Protein AF-A0A0S7WEJ1-F1 (afdb_monomer_lite)

Sequence (87 aa):
VPVGISVDSVPCKRAWAKELRIESMRLLSDFWPHGGVAALFGILRDKDGFSERANIVVGEDGIIIFFKRYDIPELPDVSEIIGFLKK

Foldseek 3Di:
DDAAEKLDDPVVVCVVCVVVVNNVHHYDHCNPVQCPVLVVVVQQPVVVSMGFDWDWDADPVRHTPDIDGDHPVDDDDPVVVVVVVVD

Secondary structure (DSSP, 8-state):
---EEESS-HHHHHHHHHHTT-TTS-EEE-TTTTTHHHHHTT-EETTTTEEPEEEEEE-TTS-EEEEEEE-TTSPP-HHHHHHHHT-

InterPro domains:
  IPR000866 Alkyl hydroperoxide reductase subunit C/ Thiol specific antioxidant [PF00578] (3-65)
  IPR036249 Thioredoxin-like superfamily [SSF52833] (3-86)

pLDDT: mean 96.02, std 3.26, range [70.75, 98.31]

Structure (mmCIF, N/CA/C/O backbone):
data_AF-A0A0S7WEJ1-F1
#
_entry.id   AF-A0A0S7WEJ1-F1
#
loop_
_atom_site.group_PDB
_atom_site.id
_atom_site.type_symbol
_atom_site.label_atom_id
_atom_site.label_alt_id
_atom_site.label_comp_id
_atom_site.label_asym_id
_atom_site.label_entity_id
_atom_site.label_seq_id
_atom_site.pdbx_PDB_ins_code
_atom_site.Cartn_x
_atom_site.Cartn_y
_atom_site.Cartn_z
_atom_site.occupancy
_atom_site.B_iso_or_equiv
_atom_site.auth_seq_id
_atom_site.auth_comp_id
_atom_site.auth_asym_id
_atom_site.auth_atom_id
_atom_site.pdbx_PDB_model_num
ATOM 1 N N . VAL A 1 1 ? -3.412 -6.054 11.896 1.00 87.25 1 VAL A N 1
ATOM 2 C CA . VAL A 1 1 ? -1.962 -5.917 11.585 1.00 87.25 1 VAL A CA 1
ATOM 3 C C . VAL A 1 1 ? -1.800 -5.045 10.345 1.00 87.25 1 VAL A C 1
ATOM 5 O O . VAL A 1 1 ? -2.454 -5.370 9.361 1.00 87.25 1 VAL A O 1
ATOM 8 N N . PRO A 1 2 ? -0.971 -3.985 10.350 1.00 92.75 2 PRO A N 1
ATOM 9 C CA . PRO A 1 2 ? -0.780 -3.138 9.172 1.00 92.75 2 PRO A CA 1
ATOM 10 C C . PRO A 1 2 ? 0.179 -3.777 8.152 1.00 92.75 2 PRO A C 1
ATOM 12 O O . PRO A 1 2 ? 1.097 -4.518 8.517 1.00 92.75 2 PRO A O 1
ATOM 15 N N . VAL A 1 3 ? -0.043 -3.497 6.867 1.00 96.19 3 VAL A N 1
ATOM 16 C CA . VAL A 1 3 ? 0.826 -3.887 5.744 1.00 96.19 3 VAL A CA 1
ATOM 17 C C . VAL A 1 3 ? 0.857 -2.757 4.717 1.00 96.19 3 VAL A C 1
ATOM 19 O O . VAL A 1 3 ? -0.126 -2.037 4.575 1.00 96.19 3 VAL A O 1
ATOM 22 N N . GLY A 1 4 ? 1.973 -2.600 4.005 1.00 96.69 4 GLY A N 1
ATOM 23 C CA . GLY A 1 4 ? 2.064 -1.717 2.840 1.00 96.69 4 GLY A CA 1
ATOM 24 C C . GLY A 1 4 ? 2.038 -2.538 1.557 1.00 96.69 4 GLY A C 1
ATOM 25 O O . GLY A 1 4 ? 2.701 -3.569 1.484 1.00 96.69 4 GLY A O 1
ATOM 26 N N . ILE A 1 5 ? 1.313 -2.097 0.533 1.00 97.69 5 ILE A N 1
ATOM 27 C CA . ILE A 1 5 ? 1.250 -2.765 -0.773 1.00 97.69 5 ILE A CA 1
ATOM 28 C C . ILE A 1 5 ? 1.544 -1.756 -1.885 1.00 97.69 5 ILE A C 1
ATOM 30 O O . ILE A 1 5 ? 1.178 -0.591 -1.785 1.00 97.69 5 ILE A O 1
ATOM 34 N N . SER A 1 6 ? 2.278 -2.190 -2.906 1.00 97.94 6 SER A N 1
ATOM 35 C CA . SER A 1 6 ? 2.515 -1.420 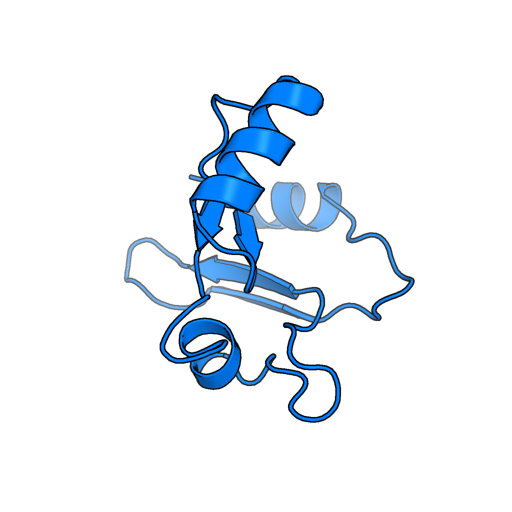-4.133 1.00 97.94 6 SER A CA 1
ATOM 36 C C . SER A 1 6 ? 2.915 -2.377 -5.251 1.00 97.94 6 SER A C 1
ATOM 38 O O . SER A 1 6 ? 3.290 -3.525 -4.984 1.00 97.94 6 SER A O 1
ATOM 40 N N . VAL A 1 7 ? 2.887 -1.876 -6.482 1.00 98.06 7 VAL A N 1
ATOM 41 C CA . VAL A 1 7 ? 3.299 -2.608 -7.686 1.00 98.06 7 VAL A CA 1
ATOM 42 C C . VAL A 1 7 ? 4.807 -2.861 -7.761 1.00 98.06 7 VAL A C 1
ATOM 44 O O . VAL A 1 7 ? 5.253 -3.558 -8.662 1.00 98.06 7 VAL A O 1
ATOM 47 N N . ASP A 1 8 ? 5.616 -2.336 -6.834 1.00 98.12 8 ASP A N 1
ATOM 48 C CA . ASP A 1 8 ? 7.064 -2.552 -6.858 1.00 98.12 8 ASP A CA 1
ATOM 49 C C . ASP A 1 8 ? 7.421 -4.014 -6.591 1.00 98.12 8 ASP A C 1
ATOM 51 O O . ASP A 1 8 ? 6.817 -4.695 -5.752 1.00 98.12 8 ASP A O 1
ATOM 55 N N . SER A 1 9 ? 8.472 -4.482 -7.259 1.00 98.12 9 SER A N 1
ATOM 56 C CA . SER A 1 9 ? 9.003 -5.829 -7.068 1.00 98.12 9 SER A CA 1
ATOM 57 C C . SER A 1 9 ? 9.563 -6.041 -5.650 1.00 98.12 9 SER A C 1
ATOM 59 O O . SER A 1 9 ? 9.987 -5.106 -4.962 1.00 98.12 9 SER A O 1
ATOM 61 N N . VAL A 1 10 ? 9.621 -7.302 -5.217 1.00 98.06 10 VAL A N 1
ATOM 62 C CA . VAL A 1 10 ? 10.226 -7.706 -3.934 1.00 98.06 10 VAL A CA 1
ATOM 63 C C . VAL A 1 10 ? 11.643 -7.138 -3.714 1.00 98.06 10 VAL A C 1
ATOM 65 O O . VAL A 1 10 ? 11.881 -6.589 -2.634 1.00 98.06 10 VAL A O 1
ATOM 68 N N . PRO A 1 11 ? 12.601 -7.212 -4.667 1.00 98.06 11 PRO A N 1
ATOM 69 C CA . PRO A 1 11 ? 13.928 -6.637 -4.450 1.00 98.06 11 PRO A CA 1
ATOM 70 C C . PRO A 1 11 ? 13.905 -5.112 -4.271 1.00 98.06 11 PRO A C 1
ATOM 72 O O . PRO A 1 11 ? 14.630 -4.623 -3.404 1.00 98.06 11 PRO A O 1
ATOM 75 N N . CYS A 1 12 ? 13.052 -4.378 -5.000 1.00 97.88 12 CYS A N 1
ATOM 76 C CA . CYS A 1 12 ? 12.880 -2.930 -4.817 1.00 97.88 12 CYS A CA 1
ATOM 77 C C . CYS A 1 12 ? 12.382 -2.606 -3.405 1.00 97.88 12 CYS A C 1
ATOM 79 O O . CYS A 1 12 ? 12.980 -1.788 -2.710 1.00 97.88 12 CYS A O 1
ATOM 81 N N . LYS A 1 13 ? 11.343 -3.310 -2.937 1.00 97.50 13 LYS A N 1
ATOM 82 C CA . LYS A 1 13 ? 10.798 -3.128 -1.582 1.00 97.50 13 LYS A CA 1
ATOM 83 C C . LYS A 1 13 ? 11.821 -3.437 -0.499 1.00 97.50 13 LYS A C 1
ATOM 85 O O . LYS A 1 13 ? 11.909 -2.704 0.478 1.00 97.50 13 LYS A O 1
ATOM 90 N N . ARG A 1 14 ? 12.623 -4.491 -0.678 1.00 97.56 14 ARG A N 1
ATOM 91 C CA . ARG A 1 14 ? 13.691 -4.846 0.265 1.00 97.56 14 ARG A CA 1
ATOM 92 C C . ARG A 1 14 ? 14.775 -3.770 0.331 1.00 97.56 14 ARG A C 1
ATOM 94 O O . ARG A 1 14 ? 15.224 -3.440 1.424 1.00 97.56 14 ARG A O 1
ATOM 101 N N . ALA A 1 15 ? 15.194 -3.232 -0.815 1.00 98.19 15 ALA A N 1
ATOM 102 C CA . ALA A 1 15 ? 16.160 -2.137 -0.859 1.00 98.19 15 ALA A CA 1
ATOM 103 C C . ALA A 1 15 ? 15.599 -0.871 -0.189 1.00 98.19 15 ALA A C 1
ATOM 105 O O . ALA A 1 15 ? 16.266 -0.280 0.655 1.00 98.19 15 ALA A O 1
ATOM 106 N N . TRP A 1 16 ? 14.347 -0.520 -0.495 1.00 98.00 16 TRP A N 1
ATOM 107 C CA . TRP A 1 16 ? 13.657 0.633 0.082 1.00 98.00 16 TRP A CA 1
ATOM 108 C C . TRP A 1 16 ? 13.484 0.527 1.600 1.00 98.00 16 TRP A C 1
ATOM 110 O O . TRP A 1 16 ? 13.791 1.465 2.331 1.00 98.00 16 TRP A O 1
ATOM 120 N N . ALA A 1 17 ? 13.046 -0.637 2.091 1.00 97.88 17 ALA A N 1
ATOM 121 C CA . ALA A 1 17 ? 12.867 -0.876 3.519 1.00 97.88 17 ALA A CA 1
ATOM 122 C C . ALA A 1 17 ? 14.183 -0.753 4.294 1.00 97.88 17 ALA A C 1
ATOM 124 O O . ALA A 1 17 ? 14.191 -0.188 5.384 1.00 97.88 17 ALA A O 1
ATOM 125 N N . LYS A 1 18 ? 15.285 -1.242 3.710 1.00 98.06 18 LYS A N 1
ATOM 126 C CA . LYS A 1 18 ? 16.627 -1.121 4.284 1.00 98.06 18 LYS A CA 1
ATOM 127 C C . LYS A 1 18 ? 17.079 0.334 4.380 1.00 98.06 18 LYS A C 1
ATOM 129 O O . LYS A 1 18 ? 17.587 0.750 5.415 1.00 98.06 18 LYS A O 1
ATOM 134 N N . GLU A 1 19 ? 16.889 1.106 3.313 1.00 98.25 19 GLU A N 1
ATOM 135 C CA . GLU A 1 19 ? 17.298 2.514 3.280 1.00 98.25 19 GLU A CA 1
ATOM 136 C C . GLU A 1 19 ? 16.530 3.352 4.310 1.00 98.25 19 GLU A C 1
ATOM 138 O O . GLU A 1 19 ? 17.116 4.135 5.056 1.00 98.25 19 GLU A O 1
ATOM 143 N N . LEU A 1 20 ? 15.219 3.127 4.418 1.00 97.56 20 LEU A N 1
ATOM 144 C CA . LEU A 1 20 ? 14.359 3.834 5.368 1.00 97.56 20 LEU A CA 1
ATOM 145 C C . LEU A 1 20 ? 14.404 3.278 6.800 1.00 97.56 20 LEU A C 1
ATOM 147 O O . LEU A 1 20 ? 13.771 3.856 7.683 1.00 97.56 20 LEU A O 1
ATOM 151 N N . ARG A 1 21 ? 15.137 2.184 7.047 1.00 97.50 21 ARG A N 1
ATOM 152 C CA . ARG A 1 21 ? 15.205 1.487 8.346 1.00 97.50 21 ARG A CA 1
ATOM 153 C C . ARG A 1 21 ? 13.833 1.023 8.862 1.00 97.50 21 ARG A C 1
ATOM 155 O O . ARG A 1 21 ? 13.514 1.162 10.044 1.00 97.50 21 ARG A O 1
ATOM 162 N N . ILE A 1 22 ? 13.001 0.513 7.95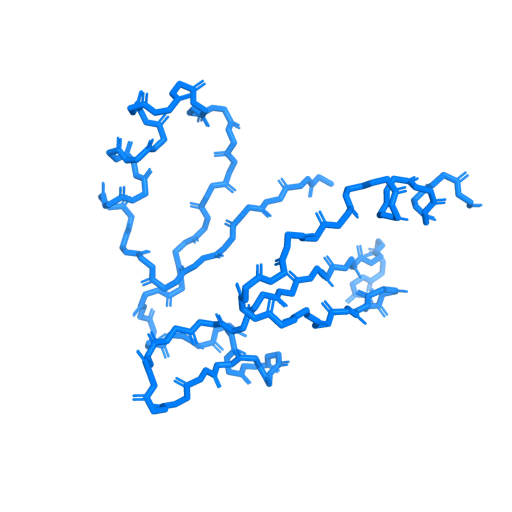4 1.00 96.56 22 ILE A N 1
ATOM 163 C CA . ILE A 1 22 ? 11.639 0.017 8.222 1.00 96.56 22 ILE A CA 1
ATOM 164 C C . ILE A 1 22 ? 11.489 -1.472 7.886 1.00 96.56 22 ILE A C 1
ATOM 166 O O . ILE A 1 22 ? 10.406 -1.929 7.530 1.00 96.56 22 ILE A O 1
ATOM 170 N N . GLU A 1 23 ? 12.560 -2.258 7.985 1.00 95.88 23 GLU A N 1
ATOM 171 C CA . GLU A 1 23 ? 12.579 -3.678 7.606 1.00 95.88 23 GLU A CA 1
ATOM 172 C C . GLU A 1 23 ? 11.594 -4.551 8.398 1.00 95.88 23 GLU A C 1
ATOM 174 O O . GLU A 1 23 ? 11.227 -5.633 7.942 1.00 95.88 23 GLU A O 1
ATOM 179 N N . SER A 1 24 ? 11.136 -4.090 9.564 1.00 94.69 24 SER A N 1
ATOM 180 C CA . SER A 1 24 ? 10.090 -4.753 10.353 1.00 94.69 24 SER A CA 1
ATOM 181 C C . SER A 1 24 ? 8.686 -4.608 9.750 1.00 94.69 24 SER A C 1
ATOM 183 O 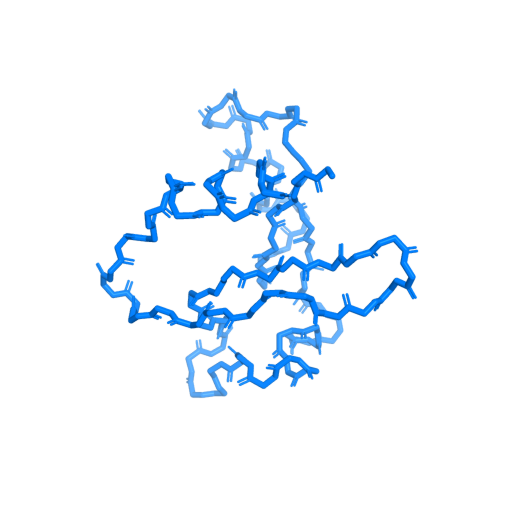O . SER A 1 24 ? 7.785 -5.377 10.093 1.00 94.69 24 SER A O 1
ATOM 185 N N . MET A 1 25 ? 8.480 -3.647 8.845 1.00 94.75 25 MET A N 1
ATOM 186 C CA . MET A 1 25 ? 7.208 -3.426 8.167 1.00 94.75 25 MET A CA 1
ATOM 187 C C . MET A 1 25 ? 7.021 -4.432 7.029 1.00 94.75 25 MET A C 1
ATOM 189 O O . MET A 1 25 ? 7.888 -4.626 6.178 1.00 94.75 25 MET A O 1
ATOM 193 N N . ARG A 1 26 ? 5.836 -5.044 6.955 1.00 96.38 26 ARG A N 1
ATOM 194 C CA . ARG A 1 26 ? 5.498 -5.958 5.857 1.00 96.38 26 ARG A CA 1
ATOM 195 C C . ARG A 1 26 ? 5.117 -5.162 4.611 1.00 96.38 26 ARG A C 1
ATOM 197 O O . ARG A 1 26 ? 4.022 -4.601 4.548 1.00 96.38 26 ARG A O 1
ATOM 204 N N . LEU A 1 27 ? 6.012 -5.139 3.624 1.00 97.44 27 LEU A N 1
ATOM 205 C CA . LEU A 1 27 ? 5.787 -4.535 2.310 1.00 97.44 27 LEU A CA 1
ATOM 206 C C . LEU A 1 27 ? 5.500 -5.628 1.267 1.00 97.44 27 LEU A C 1
ATOM 208 O O . LEU A 1 27 ? 6.402 -6.343 0.839 1.00 97.44 27 LEU A O 1
ATOM 212 N N . LEU A 1 28 ? 4.240 -5.755 0.854 1.00 97.56 28 LEU A N 1
ATOM 213 C CA . LEU A 1 28 ? 3.738 -6.753 -0.095 1.00 97.56 28 LEU A CA 1
ATOM 214 C C . LEU A 1 28 ? 3.913 -6.287 -1.541 1.00 97.56 28 LEU A C 1
ATOM 216 O O . LEU A 1 28 ? 3.673 -5.118 -1.831 1.00 97.56 28 LEU A O 1
ATOM 220 N N . SER A 1 29 ? 4.299 -7.188 -2.444 1.00 98.12 29 SER A N 1
ATOM 221 C CA . SER A 1 29 ? 4.514 -6.897 -3.868 1.00 98.12 29 SER A CA 1
ATOM 222 C C . SER A 1 29 ? 3.310 -7.309 -4.708 1.00 98.12 29 SER A C 1
ATOM 224 O O . SER A 1 29 ? 2.999 -8.492 -4.783 1.00 98.12 29 SER A O 1
ATOM 226 N N . ASP A 1 30 ? 2.673 -6.332 -5.354 1.00 98.19 30 ASP A N 1
ATOM 227 C CA . ASP A 1 30 ? 1.603 -6.517 -6.346 1.00 98.19 30 ASP A CA 1
ATOM 228 C C . ASP A 1 30 ? 2.156 -6.359 -7.776 1.00 98.19 30 ASP A C 1
ATOM 230 O O . ASP A 1 30 ? 1.616 -5.653 -8.626 1.00 98.19 30 ASP A O 1
ATOM 234 N N . PHE A 1 31 ? 3.340 -6.933 -8.003 1.00 98.31 31 PHE A N 1
ATOM 235 C CA . PHE A 1 31 ? 4.120 -6.707 -9.220 1.00 98.31 31 PHE A CA 1
ATOM 236 C C . PHE A 1 31 ? 3.649 -7.556 -10.408 1.00 98.31 31 PHE A C 1
ATOM 238 O O . PHE A 1 31 ? 3.665 -7.071 -11.539 1.00 98.31 31 PHE A O 1
ATOM 245 N N . TRP A 1 32 ? 3.259 -8.819 -10.182 1.00 97.00 32 TRP A N 1
ATOM 246 C CA . TRP A 1 32 ? 2.825 -9.719 -11.255 1.00 97.00 32 TRP A CA 1
ATOM 247 C C . TRP A 1 32 ? 1.789 -10.762 -10.784 1.00 97.00 32 TRP A C 1
ATOM 249 O O . TRP A 1 32 ? 2.080 -11.475 -9.820 1.00 97.00 32 TRP A O 1
ATOM 259 N N . PRO A 1 33 ? 0.630 -10.917 -11.464 1.00 95.94 33 PRO A N 1
ATOM 260 C CA . PRO A 1 33 ? 0.141 -10.100 -12.584 1.00 95.94 33 PRO A CA 1
ATOM 261 C C . PRO A 1 33 ? 0.059 -8.618 -12.194 1.00 95.94 33 PRO A C 1
ATOM 263 O O . PRO A 1 33 ? -0.233 -8.303 -11.044 1.00 95.94 33 PRO A O 1
ATOM 266 N N . HIS A 1 34 ? 0.427 -7.727 -13.120 1.00 97.62 34 HIS A N 1
ATOM 267 C CA . HIS A 1 34 ? 0.695 -6.322 -12.803 1.00 97.62 34 HIS A CA 1
ATOM 268 C C . HIS A 1 34 ? -0.497 -5.641 -12.129 1.00 97.62 34 HIS A C 1
ATOM 270 O O . HIS A 1 34 ? -1.554 -5.507 -12.743 1.00 97.62 34 HIS A O 1
ATOM 276 N N . GLY A 1 35 ? -0.317 -5.222 -10.871 1.00 97.62 35 GLY A N 1
ATOM 277 C CA . GLY A 1 35 ? -1.361 -4.547 -10.110 1.00 97.62 35 GLY A CA 1
ATOM 278 C C . GLY A 1 35 ? -2.609 -5.401 -9.890 1.00 97.62 35 GLY A C 1
ATOM 279 O O . GLY A 1 35 ? -3.698 -4.845 -9.799 1.00 97.62 35 GLY A O 1
ATOM 280 N N . GLY A 1 36 ? -2.496 -6.734 -9.873 1.00 98.06 36 GLY A N 1
ATOM 281 C CA . GLY A 1 36 ? -3.645 -7.635 -9.789 1.00 98.06 36 GLY A CA 1
ATOM 282 C C . GLY A 1 36 ? -4.513 -7.382 -8.555 1.00 98.06 36 GLY A C 1
ATOM 283 O O . GLY A 1 36 ? -5.737 -7.332 -8.663 1.00 98.06 36 GLY A O 1
ATOM 284 N N . VAL A 1 37 ? -3.901 -7.151 -7.392 1.00 97.25 37 VAL A N 1
ATOM 285 C CA . VAL A 1 37 ? -4.632 -6.794 -6.168 1.00 97.25 37 VAL A CA 1
ATOM 286 C C . VAL A 1 37 ? -5.233 -5.394 -6.291 1.00 97.25 37 VAL A C 1
ATOM 288 O O . VAL A 1 37 ? -6.412 -5.207 -6.000 1.00 97.25 37 VAL A O 1
ATOM 291 N N . ALA A 1 38 ? -4.470 -4.413 -6.774 1.00 98.00 38 ALA A N 1
ATOM 292 C CA . ALA A 1 38 ? -4.970 -3.058 -6.999 1.00 98.00 38 ALA A CA 1
ATOM 293 C C . ALA A 1 38 ? -6.169 -3.026 -7.969 1.00 98.00 38 ALA A C 1
ATOM 295 O O . ALA A 1 38 ? -7.130 -2.292 -7.737 1.00 98.00 38 ALA A O 1
ATOM 296 N N . ALA A 1 39 ? -6.151 -3.852 -9.016 1.00 97.56 39 ALA A N 1
ATOM 297 C CA . ALA A 1 39 ? -7.240 -4.008 -9.972 1.00 97.56 39 ALA A CA 1
ATOM 298 C C . ALA A 1 39 ? -8.479 -4.636 -9.324 1.00 97.56 39 ALA A C 1
ATOM 300 O O . ALA A 1 39 ? -9.582 -4.132 -9.526 1.00 97.56 39 ALA A O 1
ATOM 301 N N . LEU A 1 40 ? -8.312 -5.669 -8.484 1.00 96.50 40 LEU A N 1
ATOM 302 C CA . LEU A 1 40 ? -9.420 -6.271 -7.727 1.00 96.50 40 LEU A CA 1
ATOM 303 C C . LEU A 1 40 ? -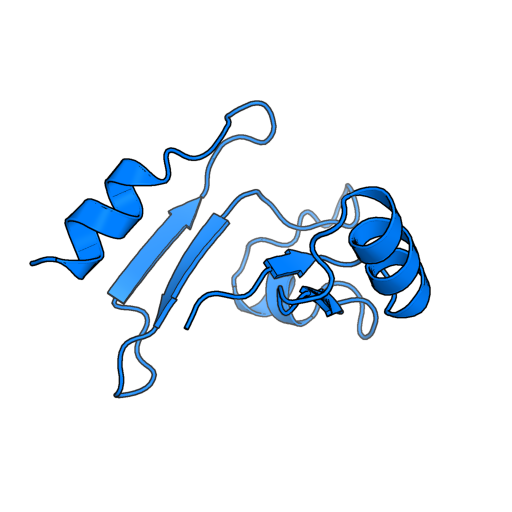10.128 -5.257 -6.819 1.00 96.50 40 LEU A C 1
ATOM 305 O O . LEU A 1 40 ? -11.346 -5.304 -6.673 1.00 96.50 40 LEU A O 1
ATOM 309 N N . PHE A 1 41 ? -9.377 -4.317 -6.242 1.00 96.19 41 PHE A N 1
ATOM 310 C CA . PHE A 1 41 ? -9.927 -3.231 -5.428 1.00 96.19 41 PHE A CA 1
ATOM 311 C C . PHE A 1 41 ? -10.389 -2.009 -6.245 1.00 96.19 41 PHE A C 1
ATOM 313 O O . PHE A 1 41 ? -10.839 -1.025 -5.659 1.00 96.19 41 PHE A O 1
ATOM 320 N N . GLY A 1 42 ? -10.282 -2.032 -7.579 1.00 96.62 42 GLY A N 1
ATOM 321 C CA . GLY A 1 42 ? -10.668 -0.908 -8.442 1.00 96.62 42 GLY A CA 1
ATOM 322 C C . GLY A 1 42 ? -9.822 0.354 -8.231 1.00 96.62 42 GLY A C 1
ATOM 323 O O . GLY A 1 42 ? -10.299 1.471 -8.450 1.00 96.62 42 GLY A O 1
ATOM 324 N N . ILE A 1 43 ? -8.584 0.185 -7.759 1.00 97.69 43 ILE A N 1
ATOM 325 C CA . ILE A 1 43 ? -7.629 1.264 -7.475 1.00 97.69 43 ILE A CA 1
ATOM 326 C C . ILE A 1 43 ? -6.391 1.205 -8.366 1.00 97.69 43 ILE A C 1
ATOM 328 O O . ILE A 1 43 ? -5.474 1.983 -8.148 1.00 97.69 43 ILE A O 1
ATOM 332 N N . LEU A 1 44 ? -6.312 0.315 -9.354 1.00 97.81 44 LEU A N 1
ATOM 333 C CA . LEU A 1 44 ? -5.229 0.370 -10.335 1.00 97.81 44 LEU A CA 1
ATOM 334 C C . LEU A 1 44 ? -5.446 1.554 -11.287 1.00 97.81 44 LEU A C 1
ATOM 336 O O . LEU A 1 44 ? -6.529 1.728 -11.843 1.00 97.81 44 LEU A O 1
ATOM 340 N N . ARG A 1 45 ? -4.412 2.371 -11.485 1.00 96.62 45 ARG A N 1
ATOM 341 C CA . ARG A 1 45 ? -4.403 3.444 -12.480 1.00 96.62 45 ARG A CA 1
ATOM 342 C C . ARG A 1 45 ? -3.843 2.885 -13.779 1.00 96.62 45 ARG A C 1
ATOM 344 O O . ARG A 1 45 ? -2.639 2.952 -14.004 1.00 96.62 45 ARG A O 1
ATOM 351 N N . ASP A 1 46 ? -4.705 2.359 -14.643 1.00 93.75 46 ASP A N 1
ATOM 352 C CA . ASP A 1 46 ? -4.285 1.649 -15.866 1.00 93.75 46 ASP A CA 1
ATOM 353 C C . ASP A 1 46 ? -3.355 2.467 -16.775 1.00 93.75 46 ASP A C 1
ATOM 355 O O . ASP A 1 46 ? -2.462 1.919 -17.415 1.00 93.75 46 ASP A O 1
ATOM 359 N N . LYS A 1 47 ? -3.543 3.792 -16.821 1.00 95.56 47 LYS A N 1
ATOM 360 C CA . LYS A 1 47 ? -2.699 4.693 -17.622 1.00 95.56 47 LYS A CA 1
ATOM 361 C C . LYS A 1 47 ? -1.298 4.878 -17.044 1.00 95.56 47 LYS A C 1
ATOM 363 O O . LYS A 1 47 ? -0.362 5.084 -17.807 1.00 95.56 47 LYS A O 1
ATOM 368 N N . ASP A 1 48 ? -1.178 4.832 -15.720 1.00 96.25 48 ASP A N 1
ATOM 369 C CA . ASP A 1 48 ? 0.059 5.159 -15.014 1.00 96.25 48 ASP A CA 1
ATOM 370 C C . ASP A 1 48 ? 0.810 3.910 -14.515 1.00 96.25 48 ASP A C 1
ATOM 372 O O . ASP A 1 48 ? 2.001 3.983 -14.224 1.00 96.25 48 ASP A O 1
ATOM 376 N N . GLY A 1 49 ? 0.136 2.759 -14.418 1.00 96.19 49 GLY A N 1
ATOM 377 C CA . GLY A 1 49 ? 0.732 1.481 -14.017 1.00 96.19 49 GLY A CA 1
ATOM 378 C C . GLY A 1 49 ? 1.004 1.346 -12.515 1.00 96.19 49 GLY A C 1
ATOM 379 O O . GLY A 1 49 ? 1.885 0.594 -12.108 1.00 96.19 49 GLY A O 1
ATOM 380 N N . PHE A 1 50 ? 0.292 2.089 -11.665 1.00 97.12 50 PHE A N 1
ATOM 381 C CA . PHE A 1 50 ? 0.399 1.966 -10.208 1.00 97.12 50 PHE A CA 1
ATOM 382 C C . PHE A 1 50 ? -0.954 2.187 -9.524 1.00 97.12 50 PHE A C 1
ATOM 384 O O . PHE A 1 50 ? -1.920 2.610 -10.155 1.00 97.12 50 PHE A O 1
ATOM 391 N N . SER A 1 51 ? -1.062 1.862 -8.237 1.00 97.69 51 SER A N 1
ATOM 392 C CA . SER A 1 51 ? -2.317 2.008 -7.496 1.00 97.69 51 SER A CA 1
ATOM 393 C C . SER A 1 51 ? -2.592 3.456 -7.077 1.00 97.69 51 SER A C 1
ATOM 395 O O . SER A 1 51 ? -1.681 4.203 -6.734 1.00 97.69 51 SER A O 1
ATOM 397 N N . GLU A 1 52 ? -3.858 3.833 -6.966 1.00 97.31 52 GLU A N 1
ATOM 398 C CA . GLU A 1 52 ? -4.271 5.008 -6.203 1.00 97.31 52 GLU A CA 1
ATOM 399 C C . GLU A 1 52 ? -3.776 4.922 -4.755 1.00 97.31 52 GLU A C 1
ATOM 401 O O . GLU A 1 52 ? -3.475 3.841 -4.232 1.00 97.31 52 GLU A O 1
ATOM 406 N N . ARG A 1 53 ? -3.737 6.066 -4.068 1.00 97.25 53 ARG A N 1
ATOM 407 C CA . ARG A 1 53 ? -3.539 6.073 -2.618 1.00 97.25 53 ARG A CA 1
ATOM 408 C C . ARG A 1 53 ? -4.834 5.633 -1.956 1.00 97.25 53 ARG A C 1
ATOM 410 O O . ARG A 1 53 ? -5.855 6.300 -2.094 1.00 97.25 53 ARG A O 1
ATOM 417 N N . ALA A 1 54 ? -4.804 4.518 -1.236 1.00 97.12 54 ALA A N 1
ATOM 418 C CA . ALA A 1 54 ? -5.977 4.014 -0.540 1.00 97.12 54 ALA A CA 1
ATOM 419 C C . ALA A 1 54 ? -5.617 3.375 0.801 1.00 97.12 54 ALA A C 1
ATOM 421 O O . ALA A 1 54 ? -4.596 2.700 0.924 1.00 97.12 54 ALA A O 1
ATOM 422 N N . ASN A 1 55 ? -6.501 3.557 1.780 1.00 97.25 55 ASN A N 1
ATOM 423 C CA . ASN A 1 55 ? -6.497 2.821 3.037 1.00 97.25 55 ASN A CA 1
ATOM 424 C C . ASN A 1 55 ? -7.692 1.871 3.044 1.00 97.25 55 ASN A C 1
ATOM 426 O O . ASN A 1 55 ? -8.828 2.279 2.788 1.00 97.25 55 ASN A O 1
ATOM 430 N N . ILE A 1 56 ? -7.422 0.604 3.346 1.00 96.81 56 ILE A N 1
ATOM 431 C CA . ILE A 1 56 ? -8.416 -0.466 3.373 1.00 96.81 56 ILE A CA 1
ATOM 432 C C . ILE A 1 56 ? -8.271 -1.191 4.706 1.00 96.81 56 ILE A C 1
ATOM 434 O O . ILE A 1 56 ? -7.173 -1.622 5.063 1.00 96.81 56 ILE A O 1
ATOM 438 N N . VAL A 1 57 ? -9.373 -1.326 5.441 1.00 96.69 57 VAL A N 1
ATOM 439 C CA . VAL A 1 57 ? -9.431 -2.129 6.665 1.00 96.69 57 VAL A CA 1
ATOM 440 C C . VAL A 1 57 ? -10.359 -3.302 6.420 1.00 96.69 57 VAL A C 1
ATOM 442 O O . VAL A 1 57 ? -11.504 -3.130 6.002 1.00 96.69 57 VAL A O 1
ATOM 445 N N . VAL A 1 58 ? -9.842 -4.489 6.706 1.00 95.69 58 VAL A N 1
ATOM 446 C CA . VAL A 1 58 ? -10.565 -5.753 6.619 1.00 95.69 58 VAL A CA 1
ATOM 447 C C . VAL A 1 58 ? -10.807 -6.250 8.042 1.00 95.69 58 VAL A C 1
ATOM 449 O O . VAL A 1 58 ? -9.867 -6.295 8.840 1.00 95.69 58 VAL A O 1
ATOM 452 N N . GLY A 1 59 ? -12.064 -6.553 8.361 1.00 95.31 59 GLY A N 1
ATOM 453 C CA . GLY A 1 59 ? -12.495 -7.130 9.628 1.00 95.31 59 GLY A CA 1
ATOM 454 C C . GLY A 1 59 ? -12.041 -8.580 9.794 1.00 95.31 59 GLY A C 1
ATOM 455 O O . GLY A 1 59 ? -11.490 -9.196 8.879 1.00 95.31 59 GLY A O 1
ATOM 456 N N . GLU A 1 60 ? -12.263 -9.138 10.982 1.00 94.62 60 GLU A N 1
ATOM 457 C CA . GLU A 1 60 ? -11.873 -10.520 11.305 1.00 94.62 60 GLU A CA 1
ATOM 458 C C . GLU A 1 60 ? -12.651 -11.571 10.498 1.00 94.62 60 GLU A C 1
ATOM 460 O O . GLU A 1 60 ? -12.156 -12.670 10.262 1.00 94.62 60 GLU A O 1
ATOM 465 N N . ASP A 1 61 ? -13.842 -11.211 10.026 1.00 96.25 61 ASP A N 1
ATOM 466 C CA . ASP A 1 61 ? -14.689 -11.993 9.126 1.00 96.25 61 ASP A CA 1
ATOM 467 C C . ASP A 1 61 ? -14.247 -11.927 7.652 1.00 96.25 61 ASP A C 1
ATOM 469 O O . ASP A 1 61 ? -14.848 -12.568 6.790 1.00 96.25 61 ASP A O 1
ATOM 473 N N . GLY A 1 62 ? -13.192 -11.163 7.347 1.00 94.06 62 GLY A N 1
ATOM 474 C CA . GLY A 1 62 ? -12.707 -10.954 5.986 1.00 94.06 62 GLY A CA 1
ATOM 475 C C . GLY A 1 62 ? -13.492 -9.902 5.199 1.00 94.06 62 GLY A C 1
ATOM 476 O O . GLY A 1 62 ? -13.264 -9.762 3.996 1.00 94.06 62 GLY A O 1
ATOM 477 N N . ILE A 1 63 ? -14.393 -9.150 5.840 1.00 96.56 63 ILE A N 1
ATOM 478 C CA . ILE A 1 63 ? -15.199 -8.115 5.185 1.00 96.56 63 ILE A CA 1
ATOM 479 C C . ILE A 1 63 ? -14.485 -6.763 5.255 1.00 96.56 63 ILE A C 1
ATOM 481 O O . ILE A 1 63 ? -13.869 -6.405 6.256 1.00 96.56 63 ILE A O 1
ATOM 485 N N . ILE A 1 64 ? -14.560 -5.975 4.181 1.00 96.69 64 ILE A N 1
ATOM 486 C CA . ILE A 1 64 ? -14.036 -4.605 4.172 1.00 96.69 64 ILE A CA 1
ATOM 487 C C . ILE A 1 64 ? -14.934 -3.731 5.051 1.00 96.69 64 ILE A C 1
ATOM 489 O O . ILE A 1 64 ? -16.095 -3.499 4.722 1.00 96.69 64 ILE A O 1
ATOM 493 N N . ILE A 1 65 ? -14.379 -3.217 6.145 1.00 96.56 65 ILE A N 1
ATOM 494 C CA . ILE A 1 65 ? -15.083 -2.352 7.104 1.00 96.56 65 ILE A CA 1
ATOM 495 C C . ILE A 1 65 ? -14.714 -0.873 6.946 1.00 96.56 65 ILE A C 1
ATOM 497 O O . ILE A 1 65 ? -15.421 0.001 7.437 1.00 96.56 65 ILE A O 1
ATOM 501 N N . PHE A 1 66 ? -13.628 -0.579 6.228 1.00 96.44 66 PHE A N 1
ATOM 502 C CA . PHE A 1 66 ? -13.246 0.774 5.837 1.00 96.44 66 PHE A CA 1
ATOM 503 C C . PHE A 1 66 ? -12.560 0.739 4.475 1.00 96.44 66 PHE A C 1
ATOM 505 O O . PHE A 1 66 ? -11.666 -0.078 4.245 1.00 96.44 66 PHE A O 1
ATOM 512 N N . PHE A 1 67 ? -12.945 1.654 3.592 1.00 97.19 67 PHE A N 1
ATOM 513 C CA . PHE A 1 67 ? -12.309 1.847 2.298 1.00 97.19 67 PHE A CA 1
ATOM 514 C C . PHE A 1 67 ? -12.310 3.332 1.966 1.00 97.19 67 PHE A C 1
ATOM 516 O O . PHE A 1 67 ? -13.372 3.938 1.822 1.00 97.19 67 PHE A O 1
ATOM 523 N N . LYS A 1 68 ? -11.124 3.919 1.814 1.00 97.00 68 LYS A N 1
ATOM 524 C CA . LYS A 1 68 ? -10.992 5.315 1.401 1.00 97.00 68 LYS A CA 1
ATOM 525 C C . LYS A 1 68 ? -9.864 5.467 0.399 1.00 97.00 68 LYS A C 1
ATOM 527 O O . LYS A 1 68 ? -8.742 5.035 0.657 1.00 97.00 68 LYS A O 1
ATOM 532 N N . ARG A 1 69 ? -10.188 6.089 -0.733 1.00 97.00 69 ARG A N 1
ATOM 533 C CA . ARG A 1 69 ? -9.230 6.580 -1.727 1.00 97.00 69 ARG A CA 1
ATOM 534 C C . ARG A 1 69 ? -8.905 8.035 -1.416 1.00 97.00 69 ARG A C 1
ATOM 536 O O . ARG A 1 69 ? -9.789 8.780 -1.003 1.00 97.00 69 ARG A O 1
ATOM 543 N N . TYR A 1 70 ? -7.657 8.402 -1.640 1.00 96.12 70 TYR A N 1
ATOM 544 C CA . TYR A 1 70 ? -7.122 9.745 -1.473 1.00 96.12 70 TYR A CA 1
ATOM 545 C C . TYR A 1 70 ? -6.547 10.200 -2.808 1.00 96.12 70 TYR A C 1
ATOM 547 O O . TYR A 1 70 ? -6.113 9.371 -3.619 1.00 96.12 70 TYR A O 1
ATOM 555 N N . ASP A 1 71 ? -6.505 11.509 -3.021 1.00 94.81 71 ASP A N 1
ATOM 556 C CA . ASP A 1 71 ? -5.825 12.053 -4.188 1.00 94.81 71 ASP A CA 1
ATOM 557 C C . ASP A 1 71 ? -4.314 11.770 -4.091 1.00 94.81 71 ASP A C 1
ATOM 559 O O . ASP A 1 71 ? -3.716 11.780 -3.017 1.00 94.81 71 ASP A O 1
ATOM 563 N N . ILE A 1 72 ? -3.649 11.513 -5.221 1.00 93.62 72 ILE A N 1
ATOM 564 C CA . ILE A 1 72 ? -2.204 11.214 -5.247 1.00 93.62 72 ILE A CA 1
ATOM 565 C C . ILE A 1 72 ? -1.312 12.277 -4.562 1.00 93.62 72 ILE A C 1
ATOM 567 O O . ILE A 1 72 ? -0.326 11.879 -3.935 1.00 93.62 72 ILE A O 1
ATOM 571 N N . PRO A 1 73 ? -1.564 13.597 -4.651 1.00 95.12 73 PRO A N 1
ATOM 572 C CA . PRO A 1 73 ? -0.779 14.578 -3.895 1.00 95.12 73 PRO A CA 1
ATOM 573 C C . PRO A 1 73 ? -1.129 14.635 -2.400 1.00 95.12 73 PRO A C 1
ATOM 575 O O . PRO A 1 73 ? -0.378 15.228 -1.629 1.00 95.12 73 PRO A O 1
ATOM 578 N N . GLU A 1 74 ? -2.248 14.047 -1.981 1.00 94.75 74 GLU A N 1
ATOM 579 C CA . GLU A 1 74 ? -2.712 14.080 -0.599 1.00 94.75 74 GLU A CA 1
ATOM 580 C C . GLU A 1 74 ? -1.974 13.034 0.248 1.00 94.75 74 GLU A C 1
ATOM 582 O O . GLU A 1 74 ? -1.821 11.870 -0.139 1.00 94.75 74 GLU A O 1
ATOM 587 N N . LEU A 1 75 ? -1.511 13.447 1.430 1.00 93.38 75 LEU A N 1
ATOM 588 C CA . LEU A 1 75 ? -0.980 12.534 2.437 1.00 93.38 75 LEU A CA 1
ATOM 589 C C . LEU A 1 75 ? -2.147 12.000 3.285 1.00 93.38 75 LEU A C 1
ATOM 591 O O . LEU A 1 75 ? -2.787 12.803 3.965 1.00 93.38 75 LEU A O 1
ATOM 595 N N . PRO A 1 76 ? -2.410 10.679 3.307 1.00 94.56 76 PRO A N 1
ATOM 596 C CA . PRO A 1 76 ? -3.471 10.123 4.140 1.00 94.56 76 PRO A CA 1
ATOM 597 C C . PRO A 1 76 ? -3.241 10.393 5.633 1.00 94.56 76 PRO A C 1
ATOM 599 O O . PRO A 1 76 ? -2.156 10.126 6.156 1.00 94.56 76 PRO A O 1
ATOM 602 N N . ASP A 1 77 ? -4.276 10.865 6.333 1.00 94.25 77 ASP A N 1
ATOM 603 C CA . ASP A 1 77 ? -4.225 11.050 7.785 1.00 94.25 77 ASP A CA 1
ATOM 604 C C . ASP A 1 77 ? -4.327 9.702 8.511 1.00 94.25 77 ASP A C 1
ATOM 606 O O . ASP A 1 77 ? -5.350 9.016 8.493 1.00 94.25 77 ASP A O 1
ATOM 610 N N . VAL A 1 78 ? -3.251 9.324 9.197 1.00 92.62 78 VAL A N 1
ATOM 611 C CA . VAL A 1 78 ? -3.186 8.085 9.984 1.00 92.62 78 VAL A CA 1
ATOM 612 C C . VAL A 1 78 ? -4.125 8.138 11.198 1.00 92.62 78 VAL A C 1
ATOM 614 O O . VAL A 1 78 ? -4.625 7.099 11.640 1.00 92.62 78 VAL A O 1
ATOM 617 N N . SER A 1 79 ? -4.407 9.331 11.726 1.00 95.50 79 SER A N 1
ATOM 618 C CA . SER A 1 79 ? -5.273 9.530 12.895 1.00 95.50 79 SER A CA 1
ATOM 619 C C . SER A 1 79 ? -6.713 9.110 12.612 1.00 95.50 79 SER A C 1
ATOM 621 O O . SER A 1 79 ? -7.372 8.571 13.501 1.00 95.50 79 SER A O 1
ATOM 623 N N . GLU A 1 80 ? -7.178 9.285 11.371 1.00 95.12 80 GLU A N 1
ATOM 624 C CA . GLU A 1 80 ? -8.483 8.814 10.896 1.00 95.12 80 GLU A CA 1
ATOM 625 C C . GLU A 1 80 ? -8.613 7.297 11.077 1.00 95.12 80 GLU A C 1
ATOM 627 O O . GLU A 1 80 ? -9.569 6.813 11.684 1.00 95.12 80 GLU A O 1
ATOM 632 N N . ILE A 1 81 ? -7.609 6.547 10.613 1.00 94.44 81 ILE A N 1
ATOM 633 C CA . ILE A 1 81 ? -7.611 5.082 10.663 1.00 94.44 81 ILE A CA 1
ATOM 634 C C . ILE A 1 81 ? -7.498 4.587 12.104 1.00 94.44 81 ILE A C 1
ATOM 636 O O . ILE A 1 81 ? -8.235 3.693 12.515 1.00 94.44 81 ILE A O 1
ATOM 640 N N . ILE A 1 82 ? -6.614 5.187 12.904 1.00 94.62 82 ILE A N 1
ATOM 641 C CA . ILE A 1 82 ? -6.480 4.838 14.325 1.00 94.62 82 ILE A CA 1
ATOM 642 C C . ILE A 1 82 ? -7.781 5.136 15.079 1.00 94.62 82 ILE A C 1
ATOM 644 O O . ILE A 1 82 ? -8.193 4.347 15.926 1.00 94.62 82 ILE A O 1
ATOM 648 N N . GLY A 1 83 ? -8.430 6.264 14.784 1.00 95.44 83 GLY A N 1
ATOM 649 C CA . GLY A 1 83 ? -9.711 6.638 15.375 1.00 95.44 83 GLY 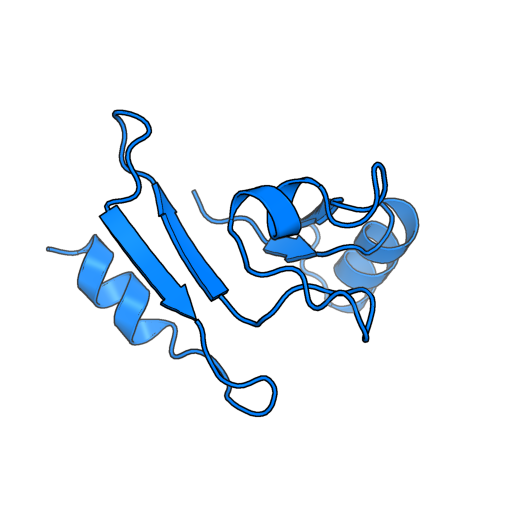A CA 1
ATOM 650 C C . GLY A 1 83 ? -10.838 5.686 14.981 1.00 95.44 83 GLY A C 1
ATOM 651 O O . GLY A 1 83 ? -11.666 5.356 15.825 1.00 95.44 83 GLY A O 1
ATOM 652 N N . PHE A 1 84 ? -10.846 5.209 13.734 1.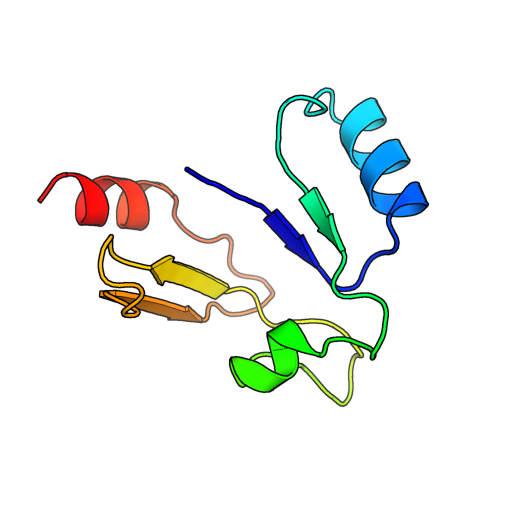00 94.81 84 PHE A N 1
ATOM 653 C CA . PHE A 1 84 ? -11.783 4.190 13.267 1.00 94.81 84 PHE A CA 1
ATOM 654 C C . PHE A 1 84 ? -11.589 2.854 14.000 1.00 94.81 84 PHE A C 1
ATOM 656 O O . PHE A 1 84 ? -12.561 2.285 14.475 1.00 94.81 84 PHE A O 1
ATOM 663 N N . LEU A 1 85 ? -10.343 2.393 14.161 1.00 93.38 85 LEU A N 1
ATOM 664 C CA . LEU A 1 85 ? -10.018 1.106 14.799 1.00 93.38 85 LEU A CA 1
ATOM 665 C C . LEU A 1 85 ? -10.218 1.069 16.324 1.00 93.38 85 LEU A C 1
ATOM 667 O O . LEU A 1 85 ? -10.209 -0.008 16.911 1.00 93.38 85 LEU A O 1
ATOM 671 N N . LYS A 1 86 ? -10.310 2.229 16.982 1.00 92.62 86 LYS A N 1
ATOM 672 C CA . LYS A 1 86 ? -10.527 2.335 18.436 1.00 92.62 86 LYS A CA 1
ATOM 673 C C . LYS A 1 86 ? -12.002 2.317 18.843 1.00 92.62 86 LYS A C 1
ATOM 675 O O . LYS A 1 86 ? -12.274 2.273 20.041 1.00 92.62 86 LYS A O 1
ATOM 680 N N . LYS A 1 87 ? -12.913 2.457 17.881 1.00 70.75 87 LYS A N 1
ATOM 681 C CA . LYS A 1 87 ? -14.358 2.376 18.105 1.00 70.75 87 LYS A CA 1
ATOM 682 C C . LYS A 1 87 ? -14.799 0.922 18.137 1.00 70.75 87 LYS A C 1
ATOM 684 O O . LYS A 1 87 ? -15.722 0.649 18.930 1.00 70.75 87 LYS A O 1
#

Organism: NCBI:txid1703771

Radius of gyration: 13.73 Å; chains: 1; bounding box: 32×27×36 Å